Protein AF-A0A9E7AVM6-F1 (afdb_monomer_lite)

Sequence (174 aa):
MCNNTSHEIQVTCRPMNDILPEFGTPYYLKVDIETADHFCLEALDPNDLPQFVSFEKSRLEDLFFMHNLGYSRFKLIAQEDFRQLGYSPDQASKWSRNLRPLRSRVRRMLGRRAPENVAKKHSAYGSSGPFGDETDGPWRQMKEVAFTWLAFDLGHTGDPDPVWHDWFDVHCAR

pLDDT: mean 80.86, std 17.96, range [41.31, 98.56]

Radius of gyration: 18.33 Å; chains: 1; bounding box: 40×48×50 Å

Structure (mmCIF, N/CA/C/O backbone):
data_AF-A0A9E7AVM6-F1
#
_entry.id   AF-A0A9E7AVM6-F1
#
loop_
_atom_site.group_PDB
_atom_site.id
_atom_site.type_symbol
_atom_site.label_atom_id
_atom_site.label_alt_id
_atom_site.label_comp_id
_atom_site.label_asym_id
_atom_site.label_entity_id
_atom_site.label_seq_id
_atom_site.pdbx_PDB_ins_code
_atom_site.Cartn_x
_atom_site.Cartn_y
_atom_site.Cartn_z
_atom_site.occupancy
_atom_site.B_iso_or_equiv
_atom_site.auth_seq_id
_atom_site.auth_comp_id
_atom_site.auth_asym_id
_atom_site.auth_atom_id
_atom_site.pdbx_PDB_model_num
ATOM 1 N N . MET A 1 1 ? 13.948 35.360 4.912 1.00 46.41 1 MET A N 1
ATOM 2 C CA . MET A 1 1 ? 14.299 34.271 5.846 1.00 46.41 1 MET A CA 1
ATOM 3 C C . MET A 1 1 ? 13.043 33.961 6.642 1.00 46.41 1 MET A C 1
ATOM 5 O O . MET A 1 1 ? 12.584 34.839 7.359 1.00 46.41 1 MET A O 1
ATOM 9 N N . CYS A 1 2 ? 12.415 32.806 6.426 1.00 47.91 2 CYS A N 1
ATOM 10 C CA . CYS A 1 2 ? 11.245 32.393 7.205 1.00 47.91 2 CYS A CA 1
ATOM 11 C C . CYS A 1 2 ? 11.739 31.898 8.567 1.00 47.91 2 CYS A C 1
ATOM 13 O O . CYS A 1 2 ? 12.586 31.009 8.624 1.00 47.91 2 CYS A O 1
ATOM 15 N N . ASN A 1 3 ? 11.273 32.522 9.647 1.00 59.03 3 ASN A N 1
ATOM 16 C CA . ASN A 1 3 ? 11.660 32.175 11.008 1.00 59.03 3 ASN A CA 1
ATOM 17 C C . ASN A 1 3 ? 10.839 30.945 11.437 1.00 59.03 3 ASN A C 1
ATOM 19 O O . ASN A 1 3 ? 9.757 31.089 11.999 1.00 59.03 3 ASN A O 1
ATOM 23 N N . ASN A 1 4 ? 11.298 29.739 11.087 1.00 66.31 4 ASN A N 1
ATOM 24 C CA . ASN A 1 4 ? 10.636 28.491 11.476 1.00 66.31 4 ASN A CA 1
ATOM 25 C C . ASN A 1 4 ? 10.977 28.158 12.931 1.00 66.31 4 ASN A C 1
ATOM 27 O O . ASN A 1 4 ? 11.912 27.413 13.211 1.00 66.31 4 ASN A O 1
ATOM 31 N N . THR A 1 5 ? 10.219 28.720 13.866 1.00 80.88 5 THR A N 1
ATOM 32 C CA . THR A 1 5 ? 10.226 28.259 15.256 1.00 80.88 5 THR A CA 1
ATOM 33 C C . THR A 1 5 ? 9.279 27.066 15.385 1.00 80.88 5 THR A C 1
ATOM 35 O O . THR A 1 5 ? 8.066 27.236 15.256 1.00 80.88 5 THR A O 1
ATOM 38 N N . SER A 1 6 ? 9.808 25.867 15.628 1.00 88.69 6 SER A N 1
ATOM 39 C CA . SER A 1 6 ? 9.021 24.710 16.076 1.00 88.69 6 SER A CA 1
ATOM 40 C C . SER A 1 6 ? 9.005 24.646 17.606 1.00 88.69 6 SER A C 1
ATOM 42 O O . SER A 1 6 ? 9.941 25.097 18.266 1.00 88.69 6 SER A O 1
ATOM 44 N N . HIS A 1 7 ? 7.930 24.108 18.180 1.00 90.06 7 HIS A N 1
ATOM 45 C CA . HIS A 1 7 ? 7.851 23.782 19.602 1.00 90.06 7 HIS A CA 1
ATOM 46 C C . HIS A 1 7 ? 7.151 22.436 19.779 1.00 90.06 7 HIS A C 1
ATOM 48 O O . HIS A 1 7 ? 6.310 22.055 18.966 1.00 90.06 7 HIS A O 1
ATOM 54 N N . GLU A 1 8 ? 7.538 21.710 20.819 1.00 94.25 8 GLU A N 1
ATOM 55 C CA . GLU A 1 8 ? 6.972 20.407 21.143 1.00 94.25 8 GLU A CA 1
ATOM 56 C C . GLU A 1 8 ? 5.576 20.563 21.757 1.00 94.25 8 GLU A C 1
ATOM 58 O O . GLU A 1 8 ? 5.337 21.460 22.570 1.00 94.25 8 GLU A O 1
ATOM 63 N N . ILE A 1 9 ? 4.667 19.6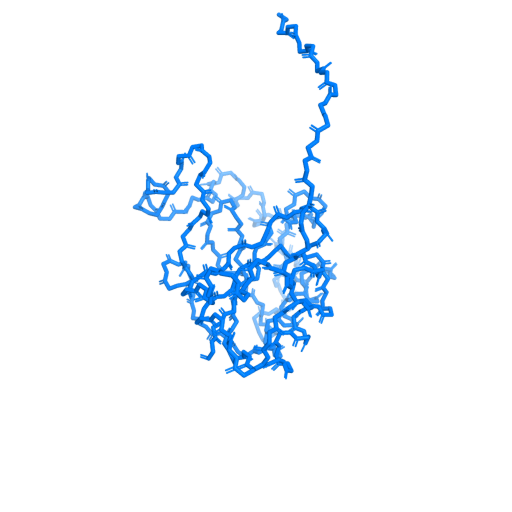64 21.384 1.00 94.19 9 ILE A N 1
ATOM 64 C CA . ILE A 1 9 ? 3.361 19.507 22.020 1.00 94.19 9 ILE A CA 1
ATOM 65 C C . ILE A 1 9 ? 3.187 18.058 22.463 1.00 94.19 9 ILE A C 1
ATOM 67 O O . ILE A 1 9 ? 3.693 17.135 21.828 1.00 94.19 9 ILE A O 1
ATOM 71 N N . GLN A 1 10 ? 2.437 17.863 23.541 1.00 95.75 10 GLN A N 1
ATOM 72 C CA . GLN A 1 10 ? 2.047 16.539 24.007 1.00 95.75 10 GLN A CA 1
ATOM 73 C C . GLN A 1 10 ? 0.680 16.195 23.416 1.00 95.75 10 GLN A C 1
ATOM 75 O O . GLN A 1 10 ? -0.274 16.961 23.563 1.00 95.75 10 GLN A O 1
ATOM 80 N N . VAL A 1 11 ? 0.592 15.054 22.737 1.00 93.81 11 VAL A N 1
ATOM 81 C CA . VAL A 1 11 ? -0.637 14.551 22.112 1.00 93.81 11 VAL A CA 1
ATOM 82 C C . VAL A 1 11 ? -1.016 13.212 22.729 1.00 93.81 11 VAL A C 1
ATOM 84 O O . VAL A 1 11 ? -0.159 12.381 23.018 1.00 93.81 11 VAL A O 1
ATOM 87 N N . THR A 1 12 ? -2.309 12.993 22.958 1.00 94.50 12 THR A N 1
ATOM 88 C CA . THR A 1 12 ? -2.797 11.692 23.421 1.00 94.50 12 THR A CA 1
ATOM 89 C C . THR A 1 12 ? -2.755 10.697 22.268 1.00 94.50 12 THR A C 1
ATOM 91 O O . THR A 1 12 ? -3.410 10.903 21.248 1.00 94.50 12 THR A O 1
ATOM 94 N N . CYS A 1 13 ? -2.018 9.604 22.447 1.00 91.25 13 CYS A N 1
ATOM 95 C CA . CYS A 1 13 ? -1.956 8.511 21.483 1.00 91.25 13 CYS A CA 1
ATOM 96 C C . CYS A 1 13 ? -2.968 7.419 21.837 1.00 91.25 13 CYS A C 1
ATOM 98 O O . CYS A 1 13 ? -3.230 7.154 23.012 1.00 91.25 13 CYS A O 1
ATOM 100 N N . ARG A 1 14 ? -3.502 6.756 20.813 1.00 92.31 14 ARG A N 1
ATOM 101 C CA . ARG A 1 14 ? -4.340 5.563 20.951 1.00 92.31 14 ARG A CA 1
ATOM 102 C C . ARG A 1 14 ? -3.842 4.492 19.987 1.00 92.31 14 ARG A C 1
ATOM 104 O O . ARG A 1 14 ? -3.439 4.847 18.879 1.00 92.31 14 ARG A O 1
ATOM 111 N N . PRO A 1 15 ? -3.846 3.213 20.379 1.00 92.31 15 PRO A N 1
ATOM 112 C CA . PRO A 1 15 ? -3.440 2.153 19.478 1.00 92.31 15 PRO A CA 1
ATOM 113 C C . PRO A 1 15 ? -4.557 1.869 18.460 1.00 92.31 15 PRO A C 1
ATOM 115 O O . PRO A 1 15 ? -5.744 2.021 18.750 1.00 92.31 15 PRO A O 1
ATOM 118 N N . MET A 1 16 ? -4.183 1.465 17.244 1.00 92.38 16 MET A N 1
ATOM 119 C CA . MET A 1 16 ? -5.140 1.227 16.152 1.00 92.38 16 MET A CA 1
ATOM 120 C C . MET A 1 16 ? -6.162 0.128 16.493 1.00 92.38 16 MET A C 1
ATOM 122 O O . MET A 1 16 ? -7.326 0.222 16.106 1.00 92.38 16 MET A O 1
ATOM 126 N N . ASN A 1 17 ? -5.754 -0.870 17.282 1.00 90.62 17 ASN A N 1
ATOM 127 C CA . ASN A 1 17 ? -6.625 -1.949 17.752 1.00 90.62 17 ASN A CA 1
ATOM 128 C C . ASN A 1 17 ? -7.723 -1.487 18.733 1.00 90.62 17 ASN A C 1
ATOM 130 O O . ASN A 1 17 ? -8.677 -2.231 18.929 1.00 90.62 17 ASN A O 1
ATOM 134 N N . ASP A 1 18 ? -7.643 -0.272 19.289 1.00 93.69 18 ASP A N 1
ATOM 135 C CA . ASP A 1 18 ? -8.746 0.348 20.040 1.00 93.69 18 ASP A CA 1
ATOM 136 C C . ASP A 1 18 ? -9.648 1.210 19.141 1.00 93.69 18 ASP A C 1
ATOM 138 O O . ASP A 1 18 ? -10.810 1.444 19.467 1.00 93.69 18 ASP A O 1
ATOM 142 N N . ILE A 1 19 ? -9.118 1.710 18.020 1.00 93.69 19 ILE A N 1
ATOM 143 C CA . ILE A 1 19 ? -9.825 2.620 17.107 1.00 93.69 19 ILE A CA 1
ATOM 144 C C . ILE A 1 19 ? -10.805 1.841 16.223 1.00 93.69 19 ILE A C 1
ATOM 146 O O . ILE A 1 19 ? -11.966 2.233 16.106 1.00 93.69 19 ILE A O 1
ATOM 150 N N . LEU A 1 20 ? -10.361 0.736 15.614 1.00 92.44 20 LEU A N 1
ATOM 151 C CA . LEU A 1 20 ? -11.192 -0.037 14.681 1.00 92.44 20 LEU A CA 1
ATOM 152 C C . LEU A 1 20 ? -12.456 -0.621 15.341 1.00 92.44 20 LEU A C 1
ATOM 154 O O . LEU A 1 20 ? -13.524 -0.484 14.750 1.00 92.44 20 LEU A O 1
ATOM 158 N N . PRO A 1 21 ? -12.419 -1.190 16.565 1.00 92.25 21 PRO A N 1
ATOM 159 C CA . PRO A 1 21 ? -13.639 -1.664 17.221 1.00 92.25 21 PRO A CA 1
ATOM 160 C C . PRO A 1 21 ? -14.606 -0.542 17.618 1.00 92.25 21 PRO A C 1
ATOM 162 O O . PRO A 1 21 ? -15.813 -0.767 17.661 1.00 92.25 21 PRO A O 1
ATOM 165 N N . GLU A 1 22 ? -14.098 0.656 17.928 1.00 95.12 22 GLU A N 1
ATOM 166 C CA . GLU A 1 22 ? -14.931 1.796 18.331 1.00 95.12 22 GLU A CA 1
ATOM 167 C C . GLU A 1 22 ? -15.670 2.417 17.142 1.00 95.12 22 GLU A C 1
ATOM 169 O O . GLU A 1 22 ? -16.861 2.712 17.240 1.00 95.12 22 GLU A O 1
ATOM 174 N N . PHE A 1 23 ? -14.973 2.619 16.022 1.00 95.31 23 PHE A N 1
ATOM 175 C CA . PHE A 1 23 ? -15.511 3.347 14.867 1.00 95.31 23 PHE A CA 1
ATOM 176 C C . PHE A 1 23 ? -15.914 2.444 13.696 1.00 95.31 23 PHE A C 1
ATOM 178 O O . PHE A 1 23 ? -16.567 2.909 12.760 1.00 95.31 23 PHE A O 1
ATOM 185 N N . GLY A 1 24 ? -15.574 1.158 13.765 1.00 95.19 24 GLY A N 1
ATOM 186 C CA . GLY A 1 24 ? -15.772 0.181 12.705 1.00 95.19 24 GLY A CA 1
ATOM 187 C C . GLY A 1 24 ? -14.657 0.192 11.659 1.00 95.19 24 GLY A C 1
ATOM 188 O O . GLY A 1 24 ? -13.826 1.102 11.581 1.00 95.19 24 GLY A O 1
ATOM 189 N N . THR A 1 25 ? -14.666 -0.838 10.818 1.00 95.50 25 THR A N 1
ATOM 190 C CA . THR A 1 25 ? -13.692 -0.996 9.740 1.00 95.50 25 THR A CA 1
ATOM 191 C C . THR A 1 25 ? -13.993 -0.043 8.580 1.00 95.50 25 THR A C 1
ATOM 193 O O . THR A 1 25 ? -15.093 -0.071 8.017 1.00 95.50 25 THR A O 1
ATOM 196 N N . PRO A 1 26 ? -13.036 0.814 8.180 1.00 95.69 26 PRO A N 1
ATOM 197 C CA . PRO A 1 26 ? -13.253 1.754 7.092 1.00 95.69 26 PRO A CA 1
ATOM 198 C C . PRO A 1 26 ? -13.285 1.041 5.736 1.00 95.69 26 PRO A C 1
ATOM 200 O O . PRO A 1 26 ? -12.615 0.035 5.514 1.00 95.69 26 PRO A O 1
ATOM 203 N N . TYR A 1 27 ? -13.997 1.623 4.768 1.00 95.25 27 TYR A N 1
ATOM 204 C CA . TYR A 1 27 ? -13.960 1.148 3.379 1.00 95.25 27 TYR A CA 1
ATOM 205 C C . TYR A 1 27 ? -12.556 1.270 2.757 1.00 95.25 27 TYR A C 1
ATOM 207 O O . TYR A 1 27 ? -12.121 0.392 2.011 1.00 95.25 27 TYR A O 1
ATOM 215 N N . TYR A 1 28 ? -11.845 2.352 3.081 1.00 95.19 28 TYR A N 1
ATOM 216 C CA . TYR A 1 28 ? -10.493 2.645 2.617 1.00 95.19 28 TYR A CA 1
ATOM 217 C C . TYR A 1 28 ? -9.637 3.113 3.790 1.00 95.19 28 TYR A C 1
ATOM 219 O O . TYR A 1 28 ? -10.016 4.056 4.485 1.00 95.19 28 TYR A O 1
ATOM 227 N N . LEU A 1 29 ? -8.487 2.473 3.982 1.00 95.38 29 LEU A N 1
ATOM 228 C CA . LEU A 1 29 ? -7.506 2.835 4.998 1.00 95.38 29 LEU A CA 1
ATOM 229 C C . LEU A 1 29 ? -6.214 3.302 4.322 1.00 95.38 29 LEU A C 1
ATOM 231 O O . LEU A 1 29 ? -5.553 2.526 3.638 1.00 95.38 29 LEU A O 1
ATOM 235 N N . LYS A 1 30 ? -5.838 4.561 4.540 1.00 94.12 30 LYS A N 1
ATOM 236 C CA . LYS A 1 30 ? -4.507 5.075 4.208 1.00 94.12 30 LYS A CA 1
ATOM 237 C C . LYS A 1 30 ? -3.674 5.110 5.482 1.00 94.12 30 LYS A C 1
ATOM 239 O O . LYS A 1 30 ? -4.108 5.704 6.467 1.00 94.12 30 LYS A O 1
ATOM 244 N N . VAL A 1 31 ? -2.510 4.484 5.443 1.00 93.50 31 VAL A N 1
ATOM 245 C CA . VAL A 1 31 ? -1.466 4.589 6.460 1.00 93.50 31 VAL A CA 1
ATOM 246 C C . VAL A 1 31 ? -0.286 5.288 5.796 1.00 93.50 31 VAL A C 1
ATOM 248 O O . VAL A 1 31 ? 0.005 5.023 4.634 1.00 93.50 31 VAL A O 1
ATOM 251 N N . ASP A 1 32 ? 0.271 6.280 6.476 1.00 89.06 32 ASP A N 1
ATOM 252 C CA . ASP A 1 32 ? 1.378 7.092 5.972 1.00 89.06 32 ASP A CA 1
ATOM 253 C C . ASP A 1 32 ? 2.038 7.751 7.190 1.00 89.06 32 ASP A C 1
ATOM 255 O O . ASP A 1 32 ? 1.737 8.892 7.552 1.00 89.06 32 ASP A O 1
ATOM 259 N N . ILE A 1 33 ? 2.773 6.941 7.963 1.00 86.38 33 ILE A N 1
ATOM 260 C CA . ILE A 1 33 ? 3.349 7.345 9.258 1.00 86.38 33 ILE A CA 1
ATOM 261 C C . ILE A 1 33 ? 4.872 7.191 9.208 1.00 86.38 33 ILE A C 1
ATOM 263 O O . ILE A 1 33 ? 5.480 6.732 10.171 1.00 86.38 33 ILE A O 1
ATOM 267 N N . GLU A 1 34 ? 5.484 7.572 8.083 1.00 82.19 34 GLU A N 1
ATOM 268 C CA . GLU A 1 34 ? 6.939 7.649 7.882 1.00 82.19 34 GLU A CA 1
ATOM 269 C C . GLU A 1 34 ? 7.665 6.425 8.467 1.00 82.19 34 GLU A C 1
ATOM 271 O O . GLU A 1 34 ? 8.232 6.470 9.565 1.00 82.19 34 GLU A O 1
ATOM 276 N N . THR A 1 35 ? 7.637 5.302 7.742 1.00 80.00 35 THR A N 1
ATOM 277 C CA . THR A 1 35 ? 8.216 3.992 8.121 1.00 80.00 35 THR A CA 1
ATOM 278 C C . THR A 1 35 ? 7.546 3.222 9.276 1.00 80.00 35 THR A C 1
ATOM 280 O O . THR A 1 35 ? 7.888 2.056 9.518 1.00 80.00 35 THR A O 1
ATOM 283 N N . ALA A 1 36 ? 6.570 3.803 9.984 1.00 90.19 36 ALA A N 1
ATOM 284 C CA . ALA A 1 36 ? 5.873 3.148 11.101 1.00 90.19 36 ALA A CA 1
ATOM 285 C C . ALA A 1 36 ? 4.588 2.394 10.697 1.00 90.19 36 ALA A C 1
ATOM 287 O O . ALA A 1 36 ? 3.897 1.847 11.559 1.00 90.19 36 ALA A O 1
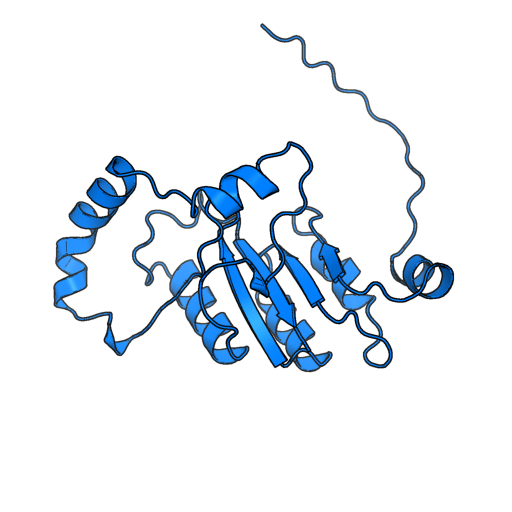ATOM 288 N N . ASP A 1 37 ? 4.283 2.323 9.401 1.00 93.38 37 ASP A N 1
ATOM 289 C CA . ASP A 1 37 ? 3.031 1.797 8.848 1.00 93.38 37 ASP A CA 1
ATOM 290 C C . ASP A 1 37 ? 2.695 0.374 9.318 1.00 93.38 37 ASP A C 1
ATOM 292 O O . ASP A 1 37 ? 1.538 0.078 9.629 1.00 93.38 37 ASP A O 1
ATOM 296 N N . HIS A 1 38 ? 3.711 -0.487 9.437 1.00 94.81 38 HIS A N 1
ATOM 297 C CA . HIS A 1 38 ? 3.572 -1.883 9.858 1.00 94.81 38 HIS A CA 1
ATOM 298 C C . HIS A 1 38 ? 2.778 -2.061 11.163 1.00 94.81 38 HIS A C 1
ATOM 300 O O . HIS A 1 38 ? 1.967 -2.979 11.253 1.00 94.81 38 HIS A O 1
ATOM 306 N N . PHE A 1 39 ? 2.908 -1.153 12.139 1.00 94.19 39 PHE A N 1
ATOM 307 C CA . PHE A 1 39 ? 2.142 -1.233 13.389 1.00 94.19 39 PHE A CA 1
ATOM 308 C C . PHE A 1 39 ? 0.629 -1.077 13.176 1.00 94.19 39 PHE A C 1
ATOM 310 O O . PHE A 1 39 ? -0.167 -1.666 13.907 1.00 94.19 39 PHE A O 1
ATOM 317 N N . CYS A 1 40 ? 0.210 -0.289 12.182 1.00 95.38 40 CYS A N 1
ATOM 318 C CA . CYS A 1 40 ? -1.200 -0.159 11.819 1.00 95.38 40 CYS A CA 1
ATOM 319 C C . CYS A 1 40 ? -1.689 -1.362 11.010 1.00 95.38 40 CYS A C 1
ATOM 321 O O . CYS A 1 40 ? -2.834 -1.775 11.187 1.00 95.38 40 CYS A O 1
ATOM 323 N N . LEU A 1 41 ? -0.839 -1.926 10.146 1.00 96.44 41 LEU A N 1
ATOM 324 C CA . LEU A 1 41 ? -1.177 -3.111 9.354 1.00 96.44 41 LEU A CA 1
ATOM 325 C C . LEU A 1 41 ? -1.371 -4.340 10.252 1.00 96.44 41 LEU A C 1
ATOM 327 O O . LEU A 1 41 ? -2.350 -5.065 10.096 1.00 96.44 41 LEU A O 1
ATOM 331 N N . GLU A 1 42 ? -0.491 -4.533 11.236 1.00 95.69 42 GLU A N 1
ATOM 332 C CA . GLU A 1 42 ? -0.557 -5.635 12.205 1.00 95.69 42 GLU A CA 1
ATOM 333 C C . GLU A 1 42 ? -1.805 -5.587 13.106 1.00 95.69 42 GLU A C 1
ATOM 335 O O . GLU A 1 42 ? -2.202 -6.609 13.663 1.00 95.69 42 GLU A O 1
ATOM 340 N N . ALA A 1 43 ? -2.451 -4.423 13.232 1.00 95.25 43 ALA A N 1
ATOM 341 C CA . ALA A 1 43 ? -3.674 -4.249 14.014 1.00 95.25 43 ALA A CA 1
ATOM 342 C C . ALA A 1 43 ? -4.961 -4.659 13.269 1.00 95.25 43 ALA A C 1
ATOM 344 O O . ALA A 1 43 ? -6.038 -4.628 13.866 1.00 95.25 43 ALA A O 1
ATOM 345 N N . LEU A 1 44 ? -4.877 -5.005 11.981 1.00 96.38 44 LEU A N 1
ATOM 346 C CA . LEU A 1 44 ? -6.034 -5.390 11.174 1.00 96.38 44 LEU A CA 1
ATOM 347 C C . LEU A 1 44 ? -6.526 -6.807 11.512 1.00 96.38 44 LEU A C 1
ATOM 349 O O . LEU A 1 44 ? -5.739 -7.750 11.586 1.00 96.38 44 LEU A O 1
ATOM 353 N N . ASP A 1 45 ? -7.846 -6.972 11.641 1.00 94.00 45 ASP A N 1
ATOM 354 C CA . ASP A 1 45 ? -8.484 -8.278 11.846 1.00 94.00 45 ASP A CA 1
ATOM 355 C C . ASP A 1 45 ? -8.790 -8.944 10.488 1.00 94.00 45 ASP A C 1
ATOM 357 O O . ASP A 1 45 ? -9.548 -8.374 9.699 1.00 94.00 45 ASP A O 1
ATOM 361 N N . PRO A 1 46 ? -8.276 -10.156 10.192 1.00 94.31 46 PRO A N 1
ATOM 362 C CA . PRO A 1 46 ? -8.587 -10.878 8.952 1.00 94.31 46 PRO A CA 1
ATOM 363 C C . PRO A 1 46 ? -10.087 -11.135 8.724 1.00 94.31 46 PRO A C 1
ATOM 365 O O . PRO A 1 46 ? -10.507 -11.346 7.584 1.00 94.31 46 PRO A O 1
ATOM 368 N N . ASN A 1 47 ? -10.904 -11.134 9.780 1.00 94.19 47 ASN A N 1
ATOM 369 C CA . ASN A 1 47 ? -12.347 -11.348 9.679 1.00 94.19 47 ASN A CA 1
ATOM 370 C C . ASN A 1 47 ? -13.121 -10.071 9.327 1.00 94.19 47 ASN A C 1
ATOM 372 O O . ASN A 1 47 ? -14.254 -10.169 8.852 1.00 94.19 47 ASN A O 1
ATOM 376 N N . ASP A 1 48 ? -12.519 -8.895 9.516 1.00 95.00 48 ASP A N 1
ATOM 377 C CA . ASP A 1 48 ? -13.136 -7.594 9.255 1.00 95.00 48 ASP A CA 1
ATOM 378 C C . ASP A 1 48 ? -12.117 -6.618 8.645 1.00 95.00 48 ASP A C 1
ATOM 380 O O . ASP A 1 48 ? -11.619 -5.692 9.280 1.00 95.00 48 ASP A O 1
ATOM 384 N N . LEU A 1 49 ? -11.754 -6.876 7.385 1.00 96.94 49 LEU A N 1
ATOM 385 C CA . LEU A 1 49 ? -10.745 -6.101 6.663 1.00 96.94 49 LEU A CA 1
ATOM 386 C C . LEU A 1 49 ? -11.343 -4.955 5.841 1.00 96.94 49 LEU A C 1
ATOM 388 O O . LEU A 1 49 ? -12.340 -5.182 5.135 1.00 96.94 49 LEU A O 1
ATOM 392 N N . PRO A 1 50 ? -10.661 -3.789 5.789 1.00 97.06 50 PRO A N 1
ATOM 393 C CA . PRO A 1 50 ? -10.943 -2.756 4.803 1.00 97.06 50 PRO A CA 1
ATOM 394 C C . PRO A 1 50 ? -11.005 -3.322 3.383 1.00 97.06 50 PRO A C 1
ATOM 396 O O . PRO A 1 50 ? -10.275 -4.247 3.019 1.00 97.06 50 PRO A O 1
ATOM 399 N N . GLN A 1 51 ? -11.860 -2.749 2.534 1.00 97.12 51 GLN A N 1
ATOM 400 C CA . GLN A 1 51 ? -11.905 -3.155 1.126 1.00 97.12 51 GLN A CA 1
ATOM 401 C C . GLN A 1 51 ? -10.602 -2.780 0.404 1.00 97.12 51 GLN A C 1
ATOM 403 O O . GLN A 1 51 ? -10.159 -3.494 -0.505 1.00 97.12 51 GLN A O 1
ATOM 408 N N . PHE A 1 52 ? -9.995 -1.676 0.836 1.00 97.81 52 PHE A N 1
ATOM 409 C CA . PHE A 1 52 ? -8.767 -1.130 0.290 1.00 97.81 52 PHE A CA 1
ATOM 410 C C . PHE A 1 52 ? -7.847 -0.624 1.397 1.00 97.81 52 PHE A C 1
ATOM 412 O O . PHE A 1 52 ? -8.299 0.042 2.331 1.00 97.81 52 PHE A O 1
ATOM 419 N N . VAL A 1 53 ? -6.551 -0.878 1.240 1.00 97.56 53 VAL A N 1
ATOM 420 C CA . VAL A 1 53 ? -5.500 -0.314 2.096 1.00 97.56 53 VAL A CA 1
ATOM 421 C C . VAL A 1 53 ? -4.426 0.307 1.215 1.00 97.56 53 VAL A C 1
ATOM 423 O O . VAL A 1 53 ? -4.122 -0.224 0.150 1.00 97.56 53 VAL A O 1
ATOM 426 N N . SER A 1 54 ? -3.859 1.431 1.633 1.00 96.31 54 SER A N 1
ATOM 427 C CA . SER A 1 54 ? -2.666 2.016 1.027 1.00 96.31 54 SER A CA 1
ATOM 428 C C . SER A 1 54 ? -1.659 2.358 2.116 1.00 96.31 54 SER A C 1
ATOM 430 O O . SER A 1 54 ? -2.061 2.903 3.141 1.00 96.31 54 SER A O 1
ATOM 432 N N . PHE A 1 55 ? -0.390 2.018 1.903 1.00 95.19 55 PHE A N 1
ATOM 433 C CA . PHE A 1 55 ? 0.706 2.265 2.843 1.00 95.19 55 PHE A CA 1
ATOM 434 C C . PHE A 1 55 ? 2.022 2.529 2.109 1.00 95.19 55 PHE A C 1
ATOM 436 O O . PHE A 1 55 ? 2.155 2.174 0.932 1.00 95.19 55 PHE A O 1
ATOM 443 N N . GLU A 1 56 ? 2.980 3.145 2.794 1.00 92.38 56 GLU A N 1
ATOM 444 C CA . GLU A 1 56 ? 4.280 3.495 2.219 1.00 92.38 56 GLU A CA 1
ATOM 445 C C . GLU A 1 56 ? 5.097 2.241 1.839 1.00 92.38 56 GLU A C 1
ATOM 447 O O . GLU A 1 56 ? 5.164 1.254 2.580 1.00 92.38 56 GLU A O 1
ATOM 452 N N . LYS A 1 57 ? 5.784 2.279 0.689 1.00 92.44 57 LYS A N 1
ATOM 453 C CA . LYS A 1 57 ? 6.779 1.282 0.260 1.00 92.44 57 LYS A CA 1
ATOM 454 C C . LYS A 1 57 ? 8.027 1.346 1.157 1.00 92.44 57 LYS A C 1
ATOM 456 O O . LYS A 1 57 ? 9.082 1.817 0.742 1.00 92.44 57 LYS A O 1
ATOM 461 N N . SER A 1 58 ? 7.928 0.799 2.363 1.00 90.06 58 SER A N 1
ATOM 462 C CA . SER A 1 58 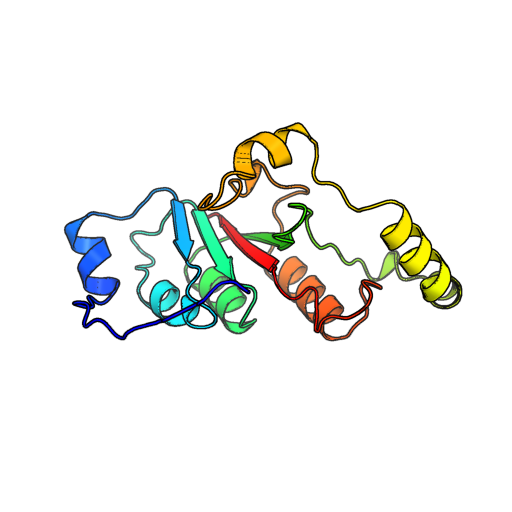? 9.024 0.781 3.342 1.00 90.06 58 SER A CA 1
ATOM 463 C C . SER A 1 58 ? 9.608 -0.620 3.543 1.00 90.06 58 SER A C 1
ATOM 465 O O . SER A 1 58 ? 10.820 -0.818 3.444 1.00 90.06 58 SER A O 1
ATOM 467 N N . ARG A 1 59 ? 8.751 -1.619 3.775 1.00 9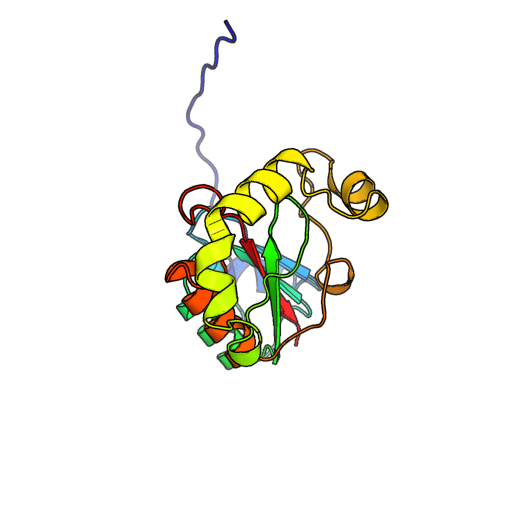3.00 59 ARG A N 1
ATOM 468 C CA . ARG A 1 59 ? 9.140 -2.994 4.117 1.00 93.00 59 ARG A CA 1
ATOM 469 C C . ARG A 1 59 ? 8.491 -3.985 3.163 1.00 93.00 59 ARG A C 1
ATOM 471 O O . ARG A 1 59 ? 7.272 -4.013 3.008 1.00 93.00 59 ARG A O 1
ATOM 478 N N . LEU A 1 60 ? 9.299 -4.837 2.534 1.00 94.88 60 LEU A N 1
ATOM 479 C CA . LEU A 1 60 ? 8.778 -5.867 1.630 1.00 94.88 60 LEU A CA 1
ATOM 480 C C . LEU A 1 60 ? 7.957 -6.920 2.398 1.00 94.88 60 LEU A C 1
ATOM 482 O O . LEU A 1 60 ? 7.032 -7.518 1.854 1.00 94.88 60 LEU A O 1
ATOM 486 N N . GLU A 1 61 ? 8.270 -7.124 3.675 1.00 97.12 61 GLU A N 1
ATOM 487 C CA . GLU A 1 61 ? 7.543 -7.982 4.605 1.00 97.12 61 GLU A CA 1
ATOM 488 C C . GLU A 1 61 ? 6.070 -7.589 4.713 1.00 97.12 61 GLU A C 1
ATOM 490 O O . GLU A 1 61 ? 5.215 -8.473 4.746 1.00 97.12 61 GLU A O 1
ATOM 495 N N . ASP A 1 62 ? 5.766 -6.292 4.679 1.00 97.31 62 ASP A N 1
ATOM 496 C CA . ASP A 1 62 ? 4.401 -5.784 4.807 1.00 97.31 62 ASP A CA 1
ATOM 497 C C . ASP A 1 62 ? 3.557 -6.180 3.586 1.00 97.31 62 ASP A C 1
ATOM 499 O O . ASP A 1 62 ? 2.393 -6.553 3.718 1.00 97.31 62 ASP A O 1
ATOM 503 N N . LEU A 1 63 ? 4.155 -6.235 2.389 1.00 97.94 63 LEU A N 1
ATOM 504 C CA . LEU A 1 63 ? 3.488 -6.765 1.195 1.00 97.94 63 LEU A CA 1
ATOM 505 C C . LEU A 1 63 ? 3.094 -8.243 1.376 1.00 97.94 63 LEU A C 1
ATOM 507 O O . LEU A 1 63 ? 1.984 -8.642 1.008 1.00 97.94 63 LEU A O 1
ATOM 511 N N . PHE A 1 64 ? 3.988 -9.063 1.937 1.00 98.38 64 PHE A N 1
ATOM 512 C CA . PHE A 1 64 ? 3.699 -10.474 2.208 1.00 98.38 64 PHE A CA 1
ATOM 513 C C . PHE A 1 64 ? 2.681 -10.642 3.335 1.00 98.38 64 PHE A C 1
ATOM 515 O O . PHE A 1 64 ? 1.789 -11.484 3.233 1.00 98.38 64 PHE A O 1
ATOM 522 N N . PHE A 1 65 ? 2.792 -9.829 4.384 1.00 98.31 65 PHE A N 1
ATOM 523 C CA . PHE A 1 65 ? 1.850 -9.799 5.491 1.00 98.31 65 PHE A CA 1
ATOM 524 C C . PHE A 1 65 ? 0.435 -9.507 4.987 1.00 98.31 65 PHE A C 1
ATOM 526 O O . PHE A 1 65 ? -0.473 -10.297 5.228 1.00 98.31 65 PHE A O 1
ATOM 533 N N . MET A 1 66 ? 0.264 -8.453 4.186 1.00 98.50 66 MET A N 1
ATOM 534 C CA . MET A 1 66 ? -1.033 -8.081 3.617 1.00 98.50 66 MET A CA 1
ATOM 535 C C . MET A 1 66 ? -1.601 -9.172 2.704 1.00 98.50 66 MET A C 1
ATOM 537 O O . MET A 1 66 ? -2.803 -9.437 2.715 1.00 98.50 66 MET A O 1
ATOM 541 N N . HIS A 1 67 ? -0.751 -9.867 1.946 1.00 98.44 67 HIS A N 1
ATOM 542 C CA . HIS A 1 67 ? -1.193 -11.029 1.181 1.00 98.44 67 HIS A CA 1
ATOM 543 C C . HIS A 1 67 ? -1.727 -12.157 2.071 1.00 98.44 67 HIS A C 1
ATOM 545 O O . HIS A 1 67 ? -2.811 -12.677 1.810 1.00 98.44 67 HIS A O 1
ATOM 551 N N . ASN A 1 68 ? -1.003 -12.500 3.137 1.00 98.19 68 ASN A N 1
ATOM 552 C CA . ASN A 1 68 ? -1.412 -13.539 4.083 1.00 98.19 68 ASN A CA 1
ATOM 553 C C . ASN A 1 68 ? -2.665 -13.152 4.877 1.00 98.19 68 ASN A C 1
ATOM 555 O O . ASN A 1 68 ? -3.442 -14.025 5.255 1.00 98.19 68 ASN A O 1
ATOM 559 N N . LEU A 1 69 ? -2.863 -11.855 5.109 1.00 97.75 69 LEU A N 1
ATOM 560 C CA . LEU A 1 69 ? -4.011 -11.314 5.822 1.00 97.75 69 LEU A CA 1
ATOM 561 C C . LEU A 1 69 ? -5.321 -11.490 5.036 1.00 97.75 69 LEU A C 1
ATOM 563 O O . LEU A 1 69 ? -6.373 -11.671 5.638 1.00 97.75 69 LEU A O 1
ATOM 567 N N . GLY A 1 70 ? -5.260 -11.478 3.700 1.00 98.06 70 GLY A N 1
ATOM 568 C CA . GLY A 1 70 ? -6.422 -11.725 2.839 1.00 98.06 70 GLY A CA 1
ATOM 569 C C . GLY A 1 70 ? -6.518 -10.840 1.596 1.00 98.06 70 GLY A C 1
ATOM 570 O O . GLY A 1 70 ? -7.490 -10.954 0.850 1.00 98.06 70 GLY A O 1
ATOM 571 N N . TYR A 1 71 ? -5.539 -9.966 1.343 1.00 98.56 71 TYR A N 1
ATOM 572 C CA . TYR A 1 71 ? -5.518 -9.143 0.134 1.00 98.56 71 TYR A CA 1
ATOM 573 C C . TYR A 1 71 ? -4.958 -9.930 -1.061 1.00 98.56 71 TYR A C 1
ATOM 575 O O . TYR A 1 71 ? -3.935 -10.618 -0.970 1.00 98.56 71 TYR A O 1
ATOM 583 N N . SER A 1 72 ? -5.617 -9.821 -2.217 1.00 98.00 72 SER A N 1
ATOM 584 C CA . SER A 1 72 ? -5.268 -10.600 -3.416 1.00 98.00 72 SER A CA 1
ATOM 585 C C . SER A 1 72 ? -4.742 -9.752 -4.577 1.00 98.00 72 SER A C 1
ATOM 587 O O . SER A 1 72 ? -4.087 -10.275 -5.486 1.00 98.00 72 SER A O 1
ATOM 589 N N . ARG A 1 73 ? -4.989 -8.440 -4.541 1.00 98.38 73 ARG A N 1
ATOM 590 C CA . ARG A 1 73 ? -4.707 -7.495 -5.622 1.00 98.38 73 ARG A CA 1
ATOM 591 C C . ARG A 1 73 ? -3.852 -6.347 -5.110 1.00 98.38 73 ARG A C 1
ATOM 593 O O . ARG A 1 73 ? -4.187 -5.721 -4.111 1.00 98.38 73 ARG A O 1
ATOM 600 N N . PHE A 1 74 ? -2.768 -6.057 -5.822 1.00 98.38 74 PHE A N 1
ATOM 601 C CA . PHE A 1 74 ? -1.757 -5.096 -5.394 1.00 98.38 74 PHE A CA 1
ATOM 602 C C . PHE A 1 74 ? -1.364 -4.135 -6.518 1.00 98.38 74 PHE A C 1
ATOM 604 O O . PHE A 1 74 ? -1.355 -4.510 -7.693 1.00 98.38 74 PHE A O 1
ATOM 611 N N . LYS A 1 75 ? -0.995 -2.908 -6.159 1.00 96.81 75 LYS A N 1
ATOM 612 C CA . LYS A 1 75 ? -0.312 -1.947 -7.036 1.00 96.81 75 LYS A CA 1
ATOM 613 C C . LYS A 1 75 ? 0.850 -1.309 -6.282 1.00 96.81 75 LYS A C 1
ATOM 615 O O . LYS A 1 75 ? 0.775 -1.153 -5.070 1.00 96.81 75 LYS A O 1
ATOM 620 N N . LEU A 1 76 ? 1.891 -0.932 -7.019 1.00 94.12 76 LEU A N 1
ATOM 621 C CA . LEU A 1 76 ? 3.020 -0.154 -6.516 1.00 94.12 76 LEU A CA 1
ATOM 622 C C . LEU A 1 76 ? 3.073 1.152 -7.307 1.00 94.12 76 LEU A C 1
ATOM 624 O O . LEU A 1 76 ? 3.360 1.121 -8.505 1.00 94.12 76 LEU A O 1
ATOM 628 N N . ILE A 1 77 ? 2.710 2.260 -6.672 1.00 91.50 77 ILE A N 1
ATOM 629 C CA . ILE A 1 77 ? 2.395 3.532 -7.328 1.00 91.50 77 ILE A CA 1
ATOM 630 C C . ILE A 1 77 ? 3.365 4.609 -6.863 1.00 91.50 77 ILE A C 1
ATOM 632 O O . ILE A 1 77 ? 3.536 4.788 -5.668 1.00 91.50 77 ILE A O 1
ATOM 636 N N . ALA A 1 78 ? 3.982 5.343 -7.786 1.00 86.75 78 ALA A N 1
ATOM 637 C CA . ALA A 1 78 ? 4.773 6.518 -7.425 1.00 86.75 78 ALA A CA 1
ATOM 638 C C . ALA A 1 78 ? 3.848 7.640 -6.926 1.00 86.75 78 ALA A C 1
ATOM 640 O O . ALA A 1 78 ? 2.904 8.007 -7.629 1.00 86.75 78 ALA A O 1
ATOM 641 N N . GLN A 1 79 ? 4.126 8.215 -5.755 1.00 81.00 79 GLN A N 1
ATOM 642 C CA . GLN A 1 79 ? 3.299 9.284 -5.182 1.00 81.00 79 GLN A CA 1
ATOM 643 C C . GLN A 1 79 ? 3.393 10.601 -5.974 1.00 81.00 79 GLN A C 1
ATOM 645 O O . GLN A 1 79 ? 2.450 11.386 -5.978 1.00 81.00 79 GLN A O 1
ATOM 650 N N . GLU A 1 80 ? 4.500 10.838 -6.689 1.00 77.56 80 GLU A N 1
ATOM 651 C CA . GLU A 1 80 ? 4.709 12.075 -7.459 1.00 77.56 80 GLU A CA 1
ATOM 652 C C . GLU A 1 80 ? 3.779 12.179 -8.680 1.00 77.56 80 GLU A C 1
ATOM 654 O O . GLU A 1 80 ? 3.227 13.244 -8.966 1.00 77.56 80 GLU A O 1
ATOM 659 N N . ASP A 1 81 ? 3.623 11.086 -9.434 1.00 76.31 81 ASP A N 1
ATOM 660 C CA . ASP A 1 81 ? 2.932 11.099 -10.728 1.00 76.31 81 ASP A CA 1
ATOM 661 C C . ASP A 1 81 ? 1.827 10.039 -10.881 1.00 76.31 81 ASP A C 1
ATOM 663 O O . ASP A 1 81 ? 1.236 9.918 -11.961 1.00 76.31 81 ASP A O 1
ATOM 667 N N . PHE A 1 82 ? 1.525 9.305 -9.807 1.00 84.06 82 PHE A N 1
ATOM 668 C CA . PHE A 1 82 ? 0.502 8.258 -9.718 1.00 84.06 82 PHE A CA 1
ATOM 669 C C . PHE A 1 82 ? 0.639 7.148 -10.766 1.00 84.06 82 PHE A C 1
ATOM 671 O O . PHE A 1 82 ? -0.346 6.496 -11.139 1.00 84.06 82 PHE A O 1
ATOM 678 N N . ARG A 1 83 ? 1.864 6.923 -11.254 1.00 83.88 83 ARG A N 1
ATOM 679 C CA . ARG A 1 83 ? 2.156 5.854 -12.206 1.00 83.88 83 ARG A CA 1
ATOM 680 C C . ARG A 1 83 ? 2.509 4.564 -11.505 1.00 83.88 83 ARG A C 1
ATOM 682 O O . ARG A 1 83 ? 3.221 4.548 -10.503 1.00 83.88 83 ARG A O 1
ATOM 689 N N . GLN A 1 84 ? 2.063 3.466 -12.099 1.00 89.12 84 GLN A N 1
ATOM 690 C CA . GLN A 1 84 ? 2.398 2.147 -11.607 1.00 89.12 84 GLN A CA 1
ATOM 691 C C . GLN A 1 84 ? 3.818 1.778 -12.014 1.00 89.12 84 GLN A C 1
ATOM 693 O O . GLN A 1 84 ? 4.191 1.819 -13.191 1.00 89.12 84 GLN A O 1
ATOM 698 N N . LEU A 1 85 ? 4.610 1.370 -11.028 1.00 87.12 85 LEU A N 1
ATOM 699 C CA . LEU A 1 85 ? 5.905 0.776 -11.276 1.00 87.12 85 LEU A CA 1
ATOM 700 C C . LEU A 1 85 ? 5.703 -0.600 -11.912 1.00 87.12 85 LEU A C 1
ATOM 702 O O . LEU A 1 85 ? 4.945 -1.436 -11.418 1.00 87.12 85 LEU A O 1
ATOM 706 N N . GLY A 1 86 ? 6.387 -0.830 -13.028 1.00 82.81 86 GLY A N 1
ATOM 707 C CA . GLY A 1 86 ? 6.338 -2.088 -13.755 1.00 82.81 86 GLY A CA 1
ATOM 708 C C . GLY A 1 86 ? 7.732 -2.525 -14.170 1.00 82.81 86 GLY A C 1
ATOM 709 O O . GLY A 1 86 ? 8.523 -1.725 -14.672 1.00 82.81 86 GLY A O 1
ATOM 710 N N . TYR A 1 87 ? 8.019 -3.811 -13.992 1.00 82.06 87 TYR A N 1
ATOM 711 C CA . TYR A 1 87 ? 9.238 -4.436 -14.480 1.00 82.06 87 TYR A CA 1
ATOM 712 C C . TYR A 1 87 ? 8.918 -5.773 -15.146 1.00 82.06 87 TYR A C 1
ATOM 714 O O . TYR A 1 87 ? 8.183 -6.594 -14.602 1.00 82.06 87 TYR A O 1
ATOM 722 N N . SER A 1 88 ? 9.485 -5.993 -16.331 1.00 74.38 88 SER A N 1
ATOM 723 C CA . SER A 1 88 ? 9.377 -7.249 -17.069 1.00 74.38 88 SER A CA 1
ATOM 724 C C . SER A 1 88 ? 10.787 -7.670 -17.525 1.00 74.38 88 SER A C 1
ATOM 726 O O . SER A 1 88 ? 11.480 -6.885 -18.186 1.00 74.38 88 SER A O 1
ATOM 728 N N . PRO A 1 89 ? 11.260 -8.878 -17.160 1.00 66.38 89 PRO A N 1
ATOM 729 C CA . PRO A 1 89 ? 12.588 -9.357 -17.548 1.00 66.38 89 PRO A CA 1
ATOM 730 C C . PRO A 1 89 ? 12.741 -9.512 -19.062 1.00 66.38 89 PRO A C 1
ATOM 732 O O . PRO A 1 89 ? 13.820 -9.283 -19.603 1.00 66.38 89 PRO A O 1
ATOM 735 N N . ASP A 1 90 ? 11.663 -9.889 -19.750 1.00 66.62 90 ASP A N 1
ATOM 736 C CA . ASP A 1 90 ? 11.609 -10.074 -21.200 1.00 66.62 90 ASP A CA 1
ATOM 737 C C . ASP A 1 90 ? 11.776 -8.751 -21.965 1.00 66.62 90 ASP A C 1
ATOM 739 O O . ASP A 1 90 ? 12.385 -8.734 -23.037 1.00 66.62 90 ASP A O 1
ATOM 743 N N . GLN A 1 91 ? 11.360 -7.620 -21.383 1.00 58.34 91 GLN A N 1
ATOM 744 C CA . GLN A 1 91 ? 11.637 -6.293 -21.939 1.00 58.34 91 GLN A CA 1
ATOM 745 C C . GLN A 1 91 ? 13.039 -5.759 -21.608 1.00 58.34 91 GLN A C 1
ATOM 747 O O . GLN A 1 91 ? 13.524 -4.830 -22.266 1.00 58.34 91 GLN A O 1
ATOM 752 N N . ALA A 1 92 ? 13.750 -6.362 -20.653 1.00 55.66 92 ALA A N 1
ATOM 753 C CA . ALA A 1 92 ? 15.116 -5.995 -20.292 1.00 55.66 92 ALA A CA 1
ATOM 754 C C . ALA A 1 92 ? 16.151 -6.595 -21.270 1.00 55.66 92 ALA A C 1
ATOM 756 O O . ALA A 1 92 ? 17.090 -7.290 -20.881 1.00 55.66 92 ALA A O 1
ATOM 757 N N . SER A 1 93 ? 16.023 -6.317 -22.573 1.00 51.38 93 SER A N 1
ATOM 758 C CA . SER A 1 93 ? 17.000 -6.789 -23.565 1.00 51.38 93 SER A CA 1
ATOM 759 C C . SER A 1 93 ? 18.397 -6.206 -23.294 1.00 51.38 93 SER A C 1
ATOM 761 O O . SER A 1 93 ? 18.542 -5.054 -22.867 1.00 51.38 93 SER A O 1
ATOM 763 N N . LYS A 1 94 ? 19.460 -6.972 -23.583 1.00 49.56 94 LYS A N 1
ATOM 764 C CA . LYS A 1 94 ? 20.869 -6.558 -23.400 1.00 49.56 94 LYS A CA 1
ATOM 765 C C . LYS A 1 94 ? 21.212 -5.231 -24.098 1.00 49.56 94 LYS A C 1
ATOM 767 O O . LYS A 1 94 ? 22.085 -4.521 -23.605 1.00 49.56 94 LYS A O 1
ATOM 772 N N . TRP A 1 95 ? 20.506 -4.891 -25.180 1.00 41.81 95 TRP A N 1
ATOM 773 C CA . TRP A 1 95 ? 20.640 -3.634 -25.927 1.00 41.81 95 TRP A CA 1
ATOM 774 C C . TRP A 1 95 ? 20.084 -2.423 -25.169 1.00 41.81 95 TRP A C 1
ATOM 776 O O . TRP A 1 95 ? 20.643 -1.331 -25.263 1.00 41.81 95 TRP A O 1
ATOM 786 N N . SER A 1 96 ? 19.043 -2.613 -24.350 1.00 51.66 96 SER A N 1
ATOM 787 C CA . SER A 1 96 ? 18.475 -1.541 -23.525 1.00 51.66 96 SER A CA 1
ATOM 788 C C . SER A 1 96 ? 19.471 -1.003 -22.497 1.00 51.66 96 SER A C 1
ATOM 790 O O . SER A 1 96 ? 19.402 0.180 -22.179 1.00 51.66 96 SER A O 1
ATOM 792 N N . ARG A 1 97 ? 20.420 -1.834 -22.022 1.00 50.84 97 ARG A N 1
ATOM 793 C CA . ARG A 1 97 ? 21.431 -1.475 -21.007 1.00 50.84 97 ARG A CA 1
ATOM 794 C C . ARG A 1 97 ? 22.392 -0.378 -21.455 1.00 50.84 97 ARG A C 1
ATOM 796 O O . ARG A 1 97 ? 22.730 0.476 -20.644 1.00 50.84 97 ARG A O 1
ATOM 803 N N . ASN A 1 98 ? 22.762 -0.354 -22.734 1.00 49.25 98 ASN A N 1
ATOM 804 C CA . ASN A 1 98 ? 23.742 0.605 -23.255 1.00 49.25 98 ASN A CA 1
ATOM 805 C C . ASN A 1 98 ? 23.125 1.977 -23.598 1.00 49.25 98 ASN A C 1
ATOM 807 O O . ASN A 1 98 ? 23.850 2.958 -23.714 1.00 49.25 98 ASN A O 1
ATOM 811 N N . LEU A 1 99 ? 21.793 2.076 -23.712 1.00 51.50 99 LEU A N 1
ATOM 812 C CA . LEU A 1 99 ? 21.062 3.325 -24.003 1.00 51.50 99 LEU A CA 1
ATOM 813 C C . LEU A 1 99 ? 20.406 3.958 -22.755 1.00 51.50 99 LEU A C 1
ATOM 815 O O . LEU A 1 99 ? 19.763 5.008 -22.854 1.00 51.50 99 LEU A O 1
ATOM 819 N N . ARG A 1 100 ? 20.570 3.341 -21.572 1.00 52.88 100 ARG A N 1
ATOM 820 C CA . ARG A 1 100 ? 19.966 3.772 -20.292 1.00 52.88 100 ARG A CA 1
ATOM 821 C C . ARG A 1 100 ? 20.297 5.210 -19.872 1.00 52.88 100 ARG A C 1
ATOM 823 O O . ARG A 1 100 ? 19.348 5.928 -19.552 1.00 52.88 100 ARG A O 1
ATOM 830 N N . PRO A 1 101 ? 21.563 5.679 -19.895 1.00 51.72 101 PRO A N 1
ATOM 831 C CA . PRO A 1 101 ? 21.879 7.023 -19.402 1.00 51.72 101 PRO A CA 1
ATOM 832 C C . PRO A 1 101 ? 21.290 8.133 -20.282 1.00 51.72 101 PRO A C 1
ATOM 834 O O . PRO A 1 101 ? 20.996 9.219 -19.791 1.00 51.72 101 PRO A O 1
ATOM 837 N N . LEU A 1 102 ? 21.073 7.867 -21.576 1.00 50.81 102 LEU A N 1
ATOM 838 C CA . LEU A 1 102 ? 20.499 8.846 -22.498 1.00 50.81 102 LEU A CA 1
ATOM 839 C C . LEU A 1 102 ? 18.975 8.950 -22.328 1.00 50.81 102 LEU A C 1
ATOM 841 O O . LEU A 1 102 ? 18.431 10.051 -22.265 1.00 50.81 102 LEU A O 1
ATOM 845 N N . ARG A 1 103 ? 18.284 7.811 -22.172 1.00 52.25 103 ARG A N 1
ATOM 846 C CA . ARG A 1 103 ? 16.829 7.773 -21.946 1.00 52.25 103 ARG A CA 1
ATOM 847 C C . ARG A 1 103 ? 16.419 8.379 -20.605 1.00 52.25 103 ARG A C 1
ATOM 849 O O . ARG A 1 103 ? 15.435 9.111 -20.572 1.00 52.25 103 ARG A O 1
ATOM 856 N N . SER A 1 104 ? 17.160 8.129 -19.525 1.00 50.38 104 SER A N 1
ATOM 857 C CA . SER A 1 104 ? 16.844 8.689 -18.201 1.00 50.38 104 SER A CA 1
ATOM 858 C C . SER A 1 104 ? 16.988 10.217 -18.163 1.00 50.38 104 SER A C 1
ATOM 860 O O . SER A 1 104 ? 16.196 10.900 -17.516 1.00 50.38 104 SER A O 1
ATOM 862 N N . ARG A 1 105 ? 17.946 10.778 -18.913 1.00 48.78 105 ARG A N 1
ATOM 863 C CA . ARG A 1 105 ? 18.135 12.232 -19.060 1.00 48.78 105 ARG A CA 1
ATOM 864 C C . ARG A 1 105 ? 17.016 12.886 -19.872 1.00 48.78 105 ARG A C 1
ATOM 866 O O . ARG A 1 105 ? 16.491 13.912 -19.455 1.00 48.78 105 ARG A O 1
ATOM 873 N N . VAL A 1 106 ? 16.610 12.262 -20.981 1.00 51.06 106 VAL A N 1
ATOM 874 C CA . VAL A 1 106 ? 15.487 12.735 -21.812 1.00 51.06 106 VAL A CA 1
ATOM 875 C C . VAL A 1 106 ? 14.160 12.639 -21.053 1.00 51.06 106 VAL A C 1
ATOM 877 O O . VAL A 1 106 ? 13.368 13.574 -21.083 1.00 51.06 106 VAL A O 1
ATOM 880 N N . ARG A 1 107 ? 13.936 11.554 -20.302 1.00 52.72 107 ARG A N 1
ATOM 881 C CA . ARG A 1 107 ? 12.725 11.368 -19.486 1.00 52.72 107 ARG A CA 1
ATOM 882 C C . ARG A 1 107 ? 12.611 12.405 -18.361 1.00 52.72 107 ARG A C 1
ATOM 884 O O . ARG A 1 107 ? 11.510 12.852 -18.070 1.00 52.72 107 ARG A O 1
ATOM 891 N N . ARG A 1 108 ? 13.746 12.815 -17.780 1.00 49.53 108 ARG A N 1
ATOM 892 C CA . ARG A 1 108 ? 13.844 13.901 -16.788 1.00 49.53 108 ARG A CA 1
ATOM 893 C C . ARG A 1 108 ? 13.578 15.276 -17.406 1.00 49.53 108 ARG A C 1
ATOM 895 O O . ARG A 1 108 ? 12.871 16.074 -16.811 1.00 49.53 108 ARG A O 1
ATOM 902 N N . MET A 1 109 ? 14.101 15.534 -18.610 1.00 45.78 109 MET A N 1
ATOM 903 C CA . MET A 1 109 ? 13.860 16.789 -19.341 1.00 45.78 109 MET A CA 1
ATOM 904 C C . MET A 1 109 ? 12.414 16.946 -19.817 1.00 45.78 109 MET A C 1
ATOM 906 O O . MET A 1 109 ? 11.919 18.065 -19.872 1.00 45.78 109 MET A O 1
ATOM 910 N N . LEU A 1 110 ? 11.737 15.849 -20.162 1.00 52.66 110 LEU A N 1
ATOM 911 C CA . LEU A 1 110 ? 10.352 15.893 -20.638 1.00 52.66 110 LEU A CA 1
ATOM 912 C C . LEU A 1 110 ? 9.314 16.011 -19.513 1.00 52.66 110 LEU A C 1
ATOM 914 O O . LEU A 1 110 ? 8.151 16.239 -19.828 1.00 52.66 110 LEU A O 1
ATOM 918 N N . GLY A 1 111 ? 9.720 15.894 -18.241 1.00 47.38 111 GLY A N 1
ATOM 919 C CA . GLY A 1 111 ? 8.837 15.973 -17.077 1.00 47.38 111 GLY A CA 1
ATOM 920 C C . GLY A 1 111 ? 7.807 14.841 -17.056 1.00 47.38 111 GLY A C 1
ATOM 921 O O . GLY A 1 111 ? 6.868 14.806 -17.850 1.00 47.38 111 GLY A O 1
ATOM 922 N N . ARG A 1 112 ? 7.940 13.892 -16.128 1.00 57.06 112 ARG A N 1
ATOM 923 C CA . ARG A 1 112 ? 6.845 12.952 -15.878 1.00 57.06 112 ARG A CA 1
ATOM 924 C C . ARG A 1 112 ? 5.693 13.738 -15.255 1.00 57.06 112 ARG A C 1
ATOM 926 O O . ARG A 1 112 ? 5.842 14.310 -14.188 1.00 57.06 112 ARG A O 1
ATOM 933 N N . ARG A 1 113 ? 4.570 13.839 -15.965 1.00 55.66 113 ARG A N 1
ATOM 934 C CA . ARG A 1 113 ? 3.329 14.404 -15.427 1.00 55.66 113 ARG A CA 1
ATOM 935 C C . ARG A 1 113 ? 2.316 13.282 -15.269 1.00 55.66 113 ARG A C 1
ATOM 937 O O . ARG A 1 113 ? 2.142 12.471 -16.192 1.00 55.66 113 ARG A O 1
ATOM 944 N N . ALA A 1 114 ? 1.657 13.252 -14.114 1.00 57.81 114 ALA A N 1
ATOM 945 C CA . ALA A 1 114 ? 0.403 12.532 -13.957 1.00 57.81 114 ALA A CA 1
ATOM 946 C C . ALA A 1 114 ? -0.596 13.025 -15.023 1.00 57.81 114 ALA A C 1
ATOM 948 O O . ALA A 1 114 ? -0.492 14.175 -15.477 1.00 57.81 114 ALA A O 1
ATOM 949 N N . PRO A 1 115 ? -1.566 12.195 -15.441 1.00 60.78 115 PRO A N 1
ATOM 950 C CA . PRO A 1 115 ? -2.681 12.673 -16.247 1.00 60.78 115 PRO A CA 1
ATOM 951 C C . PRO A 1 115 ? -3.293 13.916 -15.587 1.00 60.78 115 PRO A C 1
ATOM 953 O O . PRO A 1 115 ? -3.577 13.901 -14.389 1.00 60.78 115 PRO A O 1
ATOM 956 N N . GLU A 1 116 ? -3.480 14.994 -16.353 1.00 60.47 116 GLU A N 1
ATOM 957 C CA . GLU A 1 116 ? -3.831 16.326 -15.826 1.00 60.47 116 GLU A CA 1
ATOM 958 C C . GLU A 1 116 ? -5.064 16.302 -14.905 1.00 60.47 116 GLU A C 1
ATOM 960 O O . GLU A 1 116 ? -5.134 17.041 -13.925 1.00 60.47 116 GLU A O 1
ATOM 965 N N . ASN A 1 117 ? -6.002 15.395 -15.181 1.00 60.75 117 ASN A N 1
ATOM 966 C CA . ASN A 1 117 ? -7.229 15.209 -14.412 1.00 60.75 117 ASN A CA 1
ATOM 967 C C . ASN A 1 117 ? -6.986 14.614 -13.014 1.00 60.75 117 ASN A C 1
ATOM 969 O O . ASN A 1 117 ? -7.653 15.016 -12.065 1.00 60.75 117 ASN A O 1
ATOM 973 N N . VAL A 1 118 ? -6.028 13.692 -12.871 1.00 64.94 118 VAL A N 1
ATOM 974 C CA . VAL A 1 118 ? -5.674 13.085 -11.574 1.00 64.94 118 VAL A CA 1
ATOM 975 C C . VAL A 1 118 ? -4.832 14.066 -10.765 1.00 64.94 118 VAL A C 1
ATOM 977 O O . VAL A 1 118 ? -5.131 14.313 -9.599 1.00 64.94 118 VAL A O 1
ATOM 980 N N . ALA A 1 119 ? -3.856 14.712 -11.418 1.00 63.03 119 ALA A N 1
ATOM 981 C CA . ALA A 1 119 ? -3.045 15.759 -10.805 1.00 63.03 119 ALA A CA 1
ATOM 982 C C . ALA A 1 119 ? -3.925 16.864 -10.211 1.00 63.03 119 ALA A C 1
ATOM 984 O O . ALA A 1 119 ? -3.819 17.149 -9.030 1.00 63.03 119 ALA A O 1
ATOM 985 N N . LYS A 1 120 ? -4.851 17.438 -10.991 1.00 62.16 120 LYS A N 1
ATOM 986 C CA . LYS A 1 120 ? -5.730 18.522 -10.519 1.00 62.16 120 LYS A CA 1
ATOM 987 C C . LYS A 1 120 ? -6.662 18.110 -9.377 1.00 62.16 120 LYS A C 1
ATOM 989 O O . LYS A 1 120 ? -6.997 18.953 -8.550 1.00 62.16 120 LYS A O 1
ATOM 994 N N . LYS A 1 121 ? -7.104 16.849 -9.339 1.00 65.81 121 LYS A N 1
ATOM 995 C CA . LYS A 1 121 ? -8.030 16.344 -8.313 1.00 65.81 121 LYS A CA 1
ATOM 996 C C . LYS A 1 121 ? -7.328 16.090 -6.974 1.00 65.81 121 LYS A C 1
ATOM 998 O O . LYS A 1 121 ? -7.936 16.312 -5.932 1.00 65.81 121 LYS A O 1
ATOM 1003 N N . HIS A 1 122 ? -6.058 15.679 -7.006 1.00 71.62 122 HIS A N 1
ATOM 1004 C CA . HIS A 1 122 ? -5.296 15.274 -5.817 1.00 71.62 122 HIS A CA 1
ATOM 1005 C C . HIS A 1 122 ? -4.090 16.178 -5.498 1.00 71.62 122 HIS A C 1
ATOM 1007 O O . HIS A 1 122 ? -3.346 15.893 -4.571 1.00 71.62 122 HIS A O 1
ATOM 1013 N N . SER A 1 123 ? -3.906 17.306 -6.198 1.00 60.56 123 SER A N 1
ATOM 1014 C CA . SER A 1 123 ? -2.822 18.275 -5.936 1.00 60.56 123 SER A CA 1
ATOM 1015 C C . SER A 1 123 ? -3.066 19.199 -4.737 1.00 60.56 123 SER A C 1
ATOM 1017 O O . SER A 1 123 ? -2.284 20.122 -4.507 1.00 60.56 123 SER A O 1
ATOM 1019 N N . ALA A 1 124 ? -4.177 19.038 -4.013 1.00 64.69 124 ALA A N 1
ATOM 1020 C CA . ALA A 1 124 ? -4.455 19.849 -2.834 1.00 64.69 124 ALA A CA 1
ATOM 1021 C C . ALA A 1 124 ? -3.509 19.460 -1.688 1.00 64.69 124 ALA A C 1
ATOM 1023 O O . ALA A 1 124 ? -3.297 18.278 -1.422 1.00 64.69 124 ALA A O 1
ATOM 1024 N N . TYR A 1 125 ? -2.966 20.457 -0.988 1.00 56.81 125 TYR A N 1
ATOM 1025 C CA . TYR A 1 125 ? -2.193 20.233 0.233 1.00 56.81 125 TYR A CA 1
ATOM 1026 C C . TYR A 1 125 ? -3.035 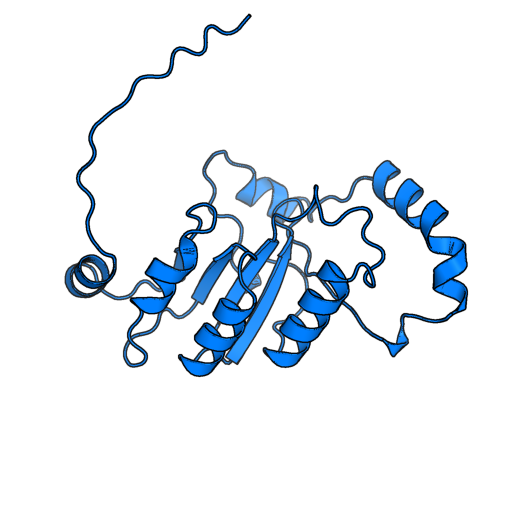19.437 1.245 1.00 56.81 125 TYR A C 1
ATOM 1028 O O . TYR A 1 125 ? -4.170 19.822 1.531 1.00 56.81 125 TYR A O 1
ATOM 1036 N N . GLY A 1 126 ? -2.498 18.321 1.747 1.00 60.91 126 GLY A N 1
ATOM 1037 C CA . GLY A 1 126 ? -3.213 17.397 2.637 1.00 60.91 126 GLY A CA 1
ATOM 1038 C C . GLY 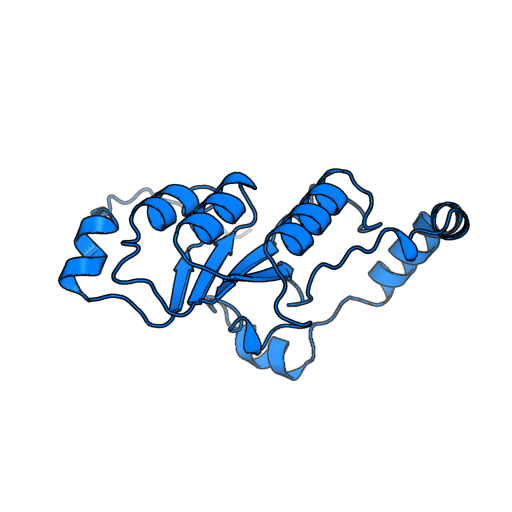A 1 126 ? -4.127 16.381 1.935 1.00 60.91 126 GLY A C 1
ATOM 1039 O O . GLY A 1 126 ? -4.915 15.719 2.605 1.00 60.91 126 GLY A O 1
ATOM 1040 N N . SER A 1 127 ? -4.065 16.246 0.605 1.00 71.88 127 SER A N 1
ATOM 1041 C CA . SER A 1 127 ? -4.752 15.158 -0.101 1.00 71.88 127 SER A CA 1
ATOM 1042 C C . SER A 1 127 ? -4.099 13.808 0.206 1.00 71.88 127 SER A C 1
ATOM 1044 O O . SER A 1 127 ? -2.882 13.684 0.140 1.00 71.88 127 SER A O 1
ATOM 1046 N N . SER A 1 128 ? -4.907 12.775 0.455 1.00 71.44 128 SER A N 1
ATOM 1047 C CA . SER A 1 128 ? -4.443 11.388 0.644 1.00 71.44 128 SER A CA 1
ATOM 1048 C C . SER A 1 128 ? -4.069 10.666 -0.661 1.00 71.44 128 SER A C 1
ATOM 1050 O O . SER A 1 128 ? -3.868 9.453 -0.647 1.00 71.44 128 SER A O 1
ATOM 1052 N N . GLY A 1 129 ? -4.033 11.382 -1.791 1.00 80.19 129 GLY A N 1
ATOM 1053 C CA . GLY A 1 129 ? -3.839 10.800 -3.117 1.00 80.19 129 GLY A CA 1
ATOM 1054 C C . GLY A 1 129 ? -5.098 10.123 -3.693 1.00 80.19 129 GLY A C 1
ATOM 1055 O O . GLY A 1 129 ? -6.168 10.155 -3.078 1.00 80.19 129 GLY A O 1
ATOM 1056 N N . PRO A 1 130 ? -5.006 9.588 -4.923 1.00 86.69 130 PRO A N 1
ATOM 1057 C CA . PRO A 1 130 ? -6.077 8.852 -5.596 1.00 86.69 130 PRO A CA 1
ATOM 1058 C C . PRO A 1 130 ? -6.315 7.459 -5.002 1.00 86.69 130 PRO A C 1
ATOM 1060 O O . PRO A 1 130 ? -5.409 6.827 -4.453 1.00 86.69 130 PRO A O 1
ATOM 1063 N N . PHE A 1 131 ? -7.526 6.929 -5.191 1.00 90.00 131 PHE A N 1
ATOM 1064 C CA . PHE A 1 131 ? -7.791 5.511 -4.942 1.00 90.00 131 PHE A CA 1
ATOM 1065 C C . PHE A 1 131 ? -6.992 4.631 -5.910 1.00 90.00 131 PHE A C 1
ATOM 1067 O O . PHE A 1 131 ? -6.672 5.037 -7.026 1.00 90.00 131 PHE A O 1
ATOM 1074 N N . GLY A 1 132 ? -6.739 3.375 -5.533 1.00 88.19 132 GLY A N 1
ATOM 1075 C CA . GLY A 1 132 ? -6.004 2.435 -6.388 1.00 88.19 132 GLY A CA 1
ATOM 1076 C C . GLY A 1 132 ? -6.632 2.220 -7.775 1.00 88.19 132 GLY A C 1
ATOM 1077 O O . GLY A 1 132 ? -5.911 1.965 -8.734 1.00 88.19 132 GLY A O 1
ATOM 1078 N N . ASP A 1 133 ? -7.951 2.369 -7.924 1.00 90.81 133 ASP A N 1
ATOM 1079 C CA . ASP A 1 133 ? -8.631 2.283 -9.229 1.00 90.81 133 ASP A CA 1
ATOM 1080 C C . ASP A 1 133 ? -8.466 3.544 -10.097 1.00 90.81 133 ASP A C 1
ATOM 1082 O O . ASP A 1 133 ? -8.674 3.497 -11.307 1.00 90.81 133 ASP A O 1
ATOM 1086 N N . GLU A 1 134 ? -8.080 4.668 -9.495 1.00 88.31 134 GLU A N 1
ATOM 1087 C CA . GLU A 1 134 ? -7.848 5.945 -10.178 1.00 88.31 134 GLU A CA 1
ATOM 1088 C C . GLU A 1 134 ? -6.376 6.124 -10.599 1.00 88.31 134 GLU A C 1
ATOM 1090 O O . GLU A 1 134 ? -6.053 7.057 -11.338 1.00 88.31 134 GLU A O 1
ATOM 1095 N N . THR A 1 135 ? -5.483 5.239 -10.142 1.00 87.62 135 THR A N 1
ATOM 1096 C CA . THR A 1 135 ? -4.060 5.225 -10.512 1.00 87.62 135 THR A CA 1
ATOM 1097 C C . THR A 1 135 ? -3.805 4.420 -11.785 1.00 87.62 135 THR A C 1
ATOM 1099 O O . THR A 1 135 ? -4.620 3.595 -12.207 1.00 87.62 135 THR A O 1
ATOM 1102 N N . ASP A 1 136 ? -2.643 4.646 -12.400 1.00 84.94 136 ASP A N 1
ATOM 1103 C CA . ASP A 1 136 ? -2.227 3.946 -13.617 1.00 84.94 136 ASP A CA 1
ATOM 1104 C C . ASP A 1 136 ? -2.147 2.418 -13.431 1.00 84.94 136 ASP A C 1
ATOM 1106 O O . ASP A 1 136 ? -2.006 1.906 -12.318 1.00 84.94 136 ASP A O 1
ATOM 1110 N N . GLY A 1 137 ? -2.211 1.699 -14.552 1.00 87.62 137 GLY A N 1
ATOM 1111 C CA . GLY A 1 137 ? -1.968 0.263 -14.645 1.00 87.62 137 GLY A CA 1
ATOM 1112 C C . GLY A 1 137 ? -3.021 -0.657 -13.998 1.00 87.62 137 GLY A C 1
ATOM 1113 O O . GLY A 1 137 ? -3.975 -0.214 -13.353 1.00 87.62 137 GLY A O 1
ATOM 1114 N N . PRO A 1 138 ? -2.904 -1.980 -14.222 1.00 94.94 138 PRO A N 1
ATOM 1115 C CA . PRO A 1 138 ? -3.814 -2.964 -13.652 1.00 94.94 138 PRO A CA 1
ATOM 1116 C C . PRO A 1 138 ? -3.375 -3.403 -12.250 1.00 94.94 138 PRO A C 1
ATOM 1118 O O . PRO A 1 138 ? -2.184 -3.457 -11.935 1.00 94.94 138 PRO A O 1
ATOM 1121 N N . TRP A 1 139 ? -4.342 -3.837 -11.443 1.00 97.12 139 TRP A N 1
ATOM 1122 C CA . TRP A 1 139 ? -4.073 -4.623 -10.240 1.00 97.12 139 TRP A CA 1
ATOM 1123 C C . TRP A 1 139 ? -3.269 -5.891 -10.570 1.00 97.12 139 TRP A C 1
ATOM 1125 O O . TRP A 1 139 ? -3.526 -6.561 -11.572 1.00 97.12 139 TRP A O 1
ATOM 1135 N N . ARG A 1 140 ? -2.293 -6.219 -9.722 1.00 97.19 140 ARG A N 1
ATOM 1136 C CA . ARG A 1 140 ? -1.337 -7.323 -9.897 1.00 97.19 140 ARG A CA 1
ATOM 1137 C C . ARG A 1 140 ? -1.402 -8.319 -8.750 1.00 97.19 140 ARG A C 1
ATOM 1139 O O . ARG A 1 140 ? -1.871 -7.993 -7.663 1.00 97.19 140 ARG A O 1
ATOM 1146 N N . GLN A 1 141 ? -0.882 -9.523 -8.976 1.00 97.25 141 GLN A N 1
ATOM 1147 C CA . GLN A 1 141 ? -0.657 -10.479 -7.891 1.00 97.25 141 GLN A CA 1
ATOM 1148 C C . GLN A 1 141 ? 0.537 -10.041 -7.036 1.00 97.25 141 GLN A C 1
ATOM 1150 O O . GLN A 1 141 ? 1.490 -9.455 -7.555 1.00 97.25 141 GLN A O 1
ATOM 1155 N N . MET A 1 142 ? 0.534 -10.416 -5.753 1.00 97.56 142 MET A N 1
ATOM 1156 C CA . MET A 1 142 ? 1.623 -10.112 -4.813 1.00 97.56 142 MET A CA 1
ATOM 1157 C C . MET A 1 142 ? 3.007 -10.432 -5.402 1.00 97.56 142 MET A C 1
ATOM 1159 O O . MET A 1 142 ? 3.892 -9.584 -5.380 1.00 97.56 142 MET A O 1
ATOM 1163 N N . LYS A 1 143 ? 3.182 -11.608 -6.024 1.00 96.31 143 LYS A N 1
ATOM 1164 C CA . LYS A 1 143 ? 4.474 -12.037 -6.593 1.00 96.31 143 LYS A CA 1
ATOM 1165 C C . LYS A 1 143 ? 5.002 -11.115 -7.699 1.00 96.31 143 LYS A C 1
ATOM 1167 O O . LYS A 1 143 ? 6.208 -10.929 -7.813 1.00 96.31 143 LYS A O 1
ATOM 1172 N N . GLU A 1 144 ? 4.115 -10.551 -8.523 1.00 94.94 144 GLU A N 1
ATOM 1173 C CA . GLU A 1 144 ? 4.497 -9.631 -9.603 1.00 94.94 144 GLU A CA 1
ATOM 1174 C C . GLU A 1 144 ? 4.960 -8.292 -9.021 1.00 94.94 144 GLU A C 1
ATOM 1176 O O . GLU A 1 144 ? 5.939 -7.708 -9.494 1.00 94.94 144 GLU A O 1
ATOM 1181 N N . VAL A 1 145 ? 4.276 -7.829 -7.969 1.00 95.81 145 VAL A N 1
ATOM 1182 C CA . VAL A 1 145 ? 4.640 -6.607 -7.246 1.00 95.81 145 VAL A CA 1
ATOM 1183 C C . VAL A 1 145 ? 5.945 -6.800 -6.485 1.00 95.81 145 VAL A C 1
ATOM 1185 O O . VAL A 1 145 ? 6.840 -5.982 -6.647 1.00 95.81 145 VAL A O 1
ATOM 1188 N N . ALA A 1 146 ? 6.111 -7.907 -5.758 1.00 96.12 146 ALA A N 1
ATOM 1189 C CA . ALA A 1 146 ? 7.348 -8.238 -5.052 1.00 96.12 146 ALA A CA 1
ATOM 1190 C C . ALA A 1 146 ? 8.542 -8.328 -6.014 1.00 96.12 146 ALA A C 1
ATOM 1192 O O . ALA A 1 146 ? 9.616 -7.798 -5.741 1.00 96.12 146 ALA A O 1
ATOM 1193 N N . PHE A 1 147 ? 8.351 -8.942 -7.185 1.00 93.81 147 PHE A N 1
ATOM 1194 C CA . PHE A 1 147 ? 9.393 -9.003 -8.206 1.00 93.81 147 PHE A CA 1
ATOM 1195 C C . PHE A 1 147 ? 9.753 -7.616 -8.754 1.00 93.81 147 PHE A C 1
ATOM 1197 O O . PHE A 1 147 ? 10.930 -7.302 -8.925 1.00 93.81 147 PHE A O 1
ATOM 1204 N N . THR A 1 148 ? 8.750 -6.771 -9.005 1.00 91.69 148 THR A N 1
ATOM 1205 C CA . THR A 1 148 ? 8.958 -5.388 -9.458 1.00 91.69 148 THR A CA 1
ATOM 1206 C C . THR A 1 148 ? 9.662 -4.546 -8.398 1.00 91.69 148 THR A C 1
ATOM 1208 O O . THR A 1 148 ? 10.583 -3.804 -8.730 1.00 91.69 148 THR A O 1
ATOM 1211 N N . TRP A 1 149 ? 9.267 -4.699 -7.136 1.00 92.75 149 TRP A N 1
ATOM 1212 C CA . TRP A 1 149 ? 9.878 -4.049 -5.984 1.00 92.75 149 TRP A CA 1
ATOM 1213 C C . TRP A 1 149 ? 11.359 -4.402 -5.884 1.00 92.75 149 TRP A C 1
ATOM 1215 O O . TRP A 1 149 ? 12.206 -3.517 -5.920 1.00 92.75 149 TRP A O 1
ATOM 1225 N N . LEU A 1 150 ? 11.696 -5.694 -5.850 1.00 92.25 150 LEU A N 1
ATOM 1226 C CA . LEU A 1 150 ? 13.088 -6.141 -5.781 1.00 92.25 150 LEU A CA 1
ATOM 1227 C C . LEU A 1 150 ? 13.894 -5.676 -6.998 1.00 92.25 150 LEU A C 1
ATOM 1229 O O . LEU A 1 150 ? 15.040 -5.259 -6.866 1.00 92.25 150 LEU A O 1
ATOM 1233 N N . ALA A 1 151 ? 13.304 -5.709 -8.194 1.00 88.62 151 ALA A N 1
ATOM 1234 C CA . ALA A 1 151 ? 13.959 -5.188 -9.386 1.00 88.62 151 ALA A CA 1
ATOM 1235 C C . ALA A 1 151 ? 14.224 -3.678 -9.295 1.00 88.62 151 ALA A C 1
ATOM 1237 O O . ALA A 1 151 ? 15.215 -3.210 -9.852 1.00 88.62 151 ALA A O 1
ATOM 1238 N N . PHE A 1 152 ? 13.363 -2.912 -8.628 1.00 86.06 152 PHE A N 1
ATOM 1239 C CA . PHE A 1 152 ? 13.581 -1.490 -8.386 1.00 86.06 152 PHE A CA 1
ATOM 1240 C C . PHE A 1 152 ? 14.709 -1.260 -7.384 1.00 86.06 152 PHE A C 1
ATOM 1242 O O . PHE A 1 152 ? 15.677 -0.588 -7.734 1.00 86.06 152 PHE A O 1
ATOM 1249 N N . ASP A 1 153 ? 14.637 -1.898 -6.215 1.00 85.44 153 ASP A N 1
ATOM 1250 C CA . ASP A 1 153 ? 15.637 -1.762 -5.148 1.00 85.44 153 ASP A CA 1
ATOM 1251 C C . ASP A 1 153 ? 17.039 -2.201 -5.622 1.00 85.44 153 ASP A C 1
ATOM 1253 O O . ASP A 1 153 ? 18.052 -1.613 -5.253 1.00 85.44 153 ASP A O 1
ATOM 1257 N N . LEU A 1 154 ? 17.112 -3.193 -6.520 1.00 85.31 154 LEU A N 1
ATOM 1258 C CA . LEU A 1 154 ? 18.359 -3.665 -7.143 1.00 85.31 154 LEU A CA 1
ATOM 1259 C C . LEU A 1 154 ? 18.788 -2.851 -8.386 1.00 85.31 154 LEU A C 1
ATOM 1261 O O . LEU A 1 154 ? 19.755 -3.207 -9.068 1.00 85.31 154 LEU A O 1
ATOM 1265 N N . GLY A 1 155 ? 18.076 -1.774 -8.733 1.00 78.00 155 GLY A N 1
ATOM 1266 C CA . GLY A 1 155 ? 18.427 -0.867 -9.833 1.00 78.00 155 GLY A CA 1
ATOM 1267 C C . GLY A 1 155 ? 18.214 -1.443 -11.242 1.00 78.00 155 GLY A C 1
ATOM 1268 O O . GLY A 1 155 ? 18.857 -1.028 -12.214 1.00 78.00 155 GLY A O 1
ATOM 1269 N N . HIS A 1 156 ? 17.335 -2.430 -11.400 1.00 79.38 156 HIS A N 1
ATOM 1270 C CA . HIS A 1 156 ? 17.059 -3.093 -12.678 1.00 79.38 156 HIS A CA 1
ATOM 1271 C C . HIS A 1 156 ? 15.970 -2.414 -13.520 1.00 79.38 156 HIS A C 1
ATOM 1273 O O . HIS A 1 156 ? 15.948 -2.608 -14.739 1.00 79.38 156 HIS A O 1
ATOM 1279 N N . THR A 1 157 ? 15.137 -1.561 -12.921 1.00 70.50 157 THR A N 1
ATOM 1280 C CA . THR A 1 157 ? 14.047 -0.821 -13.592 1.00 70.50 157 THR A CA 1
ATOM 1281 C C . THR A 1 157 ? 14.533 0.316 -14.499 1.00 70.50 157 THR A C 1
ATOM 1283 O O . THR A 1 157 ? 13.791 0.782 -15.364 1.00 70.50 157 THR A O 1
ATOM 1286 N N . GLY A 1 158 ? 15.789 0.756 -14.354 1.00 62.44 158 GLY A N 1
ATOM 1287 C CA . GLY A 1 158 ? 16.340 1.884 -15.113 1.00 62.44 158 GLY A CA 1
ATOM 1288 C C . GLY A 1 158 ? 15.768 3.249 -14.708 1.00 62.44 158 GLY A C 1
ATOM 1289 O O . GLY A 1 158 ? 15.994 4.227 -15.427 1.00 62.44 158 GLY A O 1
ATOM 1290 N N . ASP A 1 159 ? 15.040 3.313 -13.590 1.00 61.06 159 ASP A N 1
ATOM 1291 C CA . ASP A 1 159 ? 14.721 4.564 -12.908 1.00 61.06 159 ASP A CA 1
ATOM 1292 C C . ASP A 1 159 ? 16.010 5.105 -12.252 1.00 61.06 159 ASP A C 1
ATOM 1294 O O . ASP A 1 159 ? 16.710 4.338 -11.584 1.00 61.06 159 ASP A O 1
ATOM 1298 N N . PRO A 1 160 ? 16.438 6.348 -12.552 1.00 47.78 160 PRO A N 1
ATOM 1299 C CA . PRO A 1 160 ? 17.681 6.881 -12.019 1.00 47.78 160 PRO A CA 1
ATOM 1300 C C . PRO A 1 160 ? 17.515 7.204 -10.533 1.00 47.78 160 PRO A C 1
ATOM 1302 O O . PRO A 1 160 ? 16.848 8.168 -10.195 1.00 47.78 160 PRO A O 1
ATOM 1305 N N . ASP A 1 161 ? 18.233 6.444 -9.712 1.00 47.09 161 ASP A N 1
ATOM 1306 C CA . ASP A 1 161 ? 18.466 6.674 -8.283 1.00 47.09 161 ASP A CA 1
ATOM 1307 C C . ASP A 1 161 ? 17.294 6.283 -7.353 1.00 47.09 161 ASP A C 1
ATOM 1309 O O . ASP A 1 161 ? 16.330 7.039 -7.234 1.00 47.09 161 ASP A O 1
ATOM 1313 N N . PRO A 1 162 ? 17.359 5.115 -6.679 1.00 49.81 162 PRO A N 1
ATOM 1314 C CA . PRO A 1 162 ? 16.361 4.741 -5.674 1.00 49.81 162 PRO A CA 1
ATOM 1315 C C . PRO A 1 162 ? 16.324 5.742 -4.505 1.00 49.81 162 PRO A C 1
ATOM 1317 O O . PRO A 1 162 ? 15.251 6.075 -4.030 1.00 49.81 162 PRO A O 1
ATOM 1320 N N . VAL A 1 163 ? 17.459 6.356 -4.150 1.00 43.34 163 VAL A N 1
ATOM 1321 C CA . VAL A 1 163 ? 17.616 7.169 -2.926 1.00 43.34 163 VAL A CA 1
ATOM 1322 C C . VAL A 1 163 ? 16.781 8.463 -2.915 1.00 43.34 163 VAL A C 1
ATOM 1324 O O . VAL A 1 163 ? 16.550 9.032 -1.852 1.00 43.34 163 VAL A O 1
ATOM 1327 N N . TRP A 1 164 ? 16.320 8.948 -4.075 1.00 41.31 164 TRP A N 1
ATOM 1328 C CA . TRP A 1 164 ? 15.559 10.206 -4.189 1.00 41.31 164 TRP A CA 1
ATOM 1329 C C . TRP A 1 164 ? 14.131 10.033 -4.727 1.00 41.31 164 TRP A C 1
ATOM 1331 O O . TRP A 1 164 ? 13.407 11.019 -4.848 1.00 41.31 164 TRP A O 1
ATOM 1341 N N . HIS A 1 165 ? 13.724 8.801 -5.046 1.00 51.84 165 HIS A N 1
ATOM 1342 C CA . HIS A 1 165 ? 12.406 8.471 -5.597 1.00 51.84 165 HIS A CA 1
ATOM 1343 C C . HIS A 1 165 ? 11.683 7.384 -4.781 1.00 51.84 165 HIS A C 1
ATOM 1345 O O . HIS A 1 165 ? 10.800 6.724 -5.313 1.00 51.84 165 HIS A O 1
ATOM 1351 N N . ASP A 1 166 ? 12.028 7.194 -3.505 1.00 56.59 166 ASP A N 1
ATOM 1352 C CA . ASP A 1 166 ? 11.473 6.125 -2.656 1.00 56.59 166 ASP A CA 1
ATOM 1353 C C . ASP A 1 166 ? 10.011 6.337 -2.210 1.00 56.59 166 ASP A C 1
ATOM 1355 O O . ASP A 1 166 ? 9.422 5.454 -1.592 1.00 56.59 166 ASP A O 1
ATOM 1359 N N . TRP A 1 167 ? 9.378 7.446 -2.595 1.00 80.12 167 TRP A N 1
ATOM 1360 C CA . TRP A 1 167 ? 7.969 7.724 -2.305 1.00 80.12 167 TRP A CA 1
ATOM 1361 C C . TRP A 1 167 ? 7.028 6.958 -3.235 1.00 80.12 167 TRP A C 1
ATOM 1363 O O . TRP A 1 167 ? 6.464 7.486 -4.203 1.00 80.12 167 TRP A O 1
ATOM 1373 N N . PHE A 1 168 ? 6.884 5.672 -2.936 1.00 89.12 168 PHE A N 1
ATOM 1374 C CA . PHE A 1 168 ? 5.882 4.803 -3.525 1.00 89.12 168 PHE A CA 1
ATOM 1375 C C . PHE A 1 168 ? 4.858 4.381 -2.483 1.00 89.12 168 PHE A C 1
ATOM 1377 O O . PHE A 1 168 ? 5.202 4.075 -1.349 1.00 89.12 168 PHE A O 1
ATOM 1384 N N . ASP A 1 169 ? 3.619 4.239 -2.931 1.00 92.94 169 ASP A N 1
ATOM 1385 C CA . ASP A 1 169 ? 2.559 3.592 -2.183 1.00 92.94 169 ASP A CA 1
ATOM 1386 C C . ASP A 1 169 ? 2.336 2.171 -2.678 1.00 92.94 169 ASP A C 1
ATOM 1388 O O . ASP A 1 169 ? 2.217 1.903 -3.882 1.00 92.94 169 ASP A O 1
ATOM 1392 N N . VAL A 1 170 ? 2.184 1.261 -1.728 1.00 95.81 170 VAL A N 1
ATOM 1393 C CA . VAL A 1 170 ? 1.557 -0.031 -1.959 1.00 95.81 170 VAL A CA 1
ATOM 1394 C C . VAL A 1 170 ? 0.062 0.159 -1.791 1.00 95.81 170 VAL A C 1
ATOM 1396 O O . VAL A 1 170 ? -0.399 0.559 -0.728 1.00 95.81 170 VAL A O 1
ATOM 1399 N N . HIS A 1 171 ? -0.715 -0.145 -2.824 1.00 97.69 171 HIS A N 1
ATOM 1400 C CA . HIS A 1 171 ? -2.164 -0.275 -2.693 1.00 97.69 171 HIS A CA 1
ATOM 1401 C C . HIS A 1 171 ? -2.537 -1.753 -2.654 1.00 97.69 171 HIS A C 1
ATOM 1403 O O . HIS A 1 171 ? -2.057 -2.536 -3.476 1.00 97.69 171 HIS A O 1
ATOM 1409 N N . CYS A 1 172 ? -3.444 -2.108 -1.753 1.00 98.31 172 CYS A N 1
ATOM 1410 C CA . CYS A 1 172 ? -4.006 -3.436 -1.562 1.00 98.31 172 CYS A CA 1
ATOM 1411 C C . CYS A 1 172 ? -5.519 -3.401 -1.775 1.00 98.31 172 CYS A C 1
ATOM 1413 O O . CYS A 1 172 ? -6.203 -2.491 -1.305 1.00 98.31 172 CYS A O 1
ATOM 1415 N N . ALA A 1 173 ? -6.045 -4.424 -2.439 1.00 98.00 173 ALA A N 1
ATOM 1416 C CA . ALA A 1 173 ? -7.469 -4.682 -2.575 1.00 98.00 173 ALA A CA 1
ATOM 1417 C C . ALA A 1 173 ? -7.755 -6.170 -2.331 1.00 98.00 173 ALA A C 1
ATOM 1419 O O . ALA A 1 173 ? -6.960 -7.038 -2.715 1.00 98.00 173 ALA A O 1
ATOM 1420 N N . ARG A 1 174 ? -8.876 -6.452 -1.658 1.00 94.12 174 ARG A N 1
ATOM 1421 C CA . ARG A 1 174 ? -9.333 -7.825 -1.386 1.00 94.12 174 ARG A CA 1
ATOM 1422 C C . ARG A 1 174 ? -9.590 -8.590 -2.679 1.00 94.12 174 ARG A C 1
ATOM 1424 O O . ARG A 1 174 ? -10.081 -7.969 -3.650 1.00 94.12 174 ARG A O 1
#

Foldseek 3Di:
DDPDDDDDDDDDDDQLLVVCVVPHEELEEEDEDPLPRVSNLVSDQLVGHHQKYKYAPRDLVSLVSLVVSPFFWKFKAQPQALETQADDVVVLDPVCVVCLVVVLVVPVVVDRHHDPVQCVVQVDVPRSGDAPVPGDDGIDGSVRVSVSSVCVVVCNSSNPDCPPRSGIMMMTGD

Secondary structure (DSSP, 8-state):
---------------HHHHHHHH---SEEE--STT-THHHHTT--TTS--SEEEEES--HHHHHHHHHHT--EEEEEETTT-PBP---TTT--TTGGGGHHHHHHHHHHT-----HHHHHHH-STT-----TTTSSS--B-HHHHHHHHHHHHTT-S--S-GGG---EEEEEE-